Protein AF-A0AAV9EYD2-F1 (afdb_monomer)

Solvent-accessible surface area (backbone atoms only — not comparable to full-atom values): 4625 Å² total; per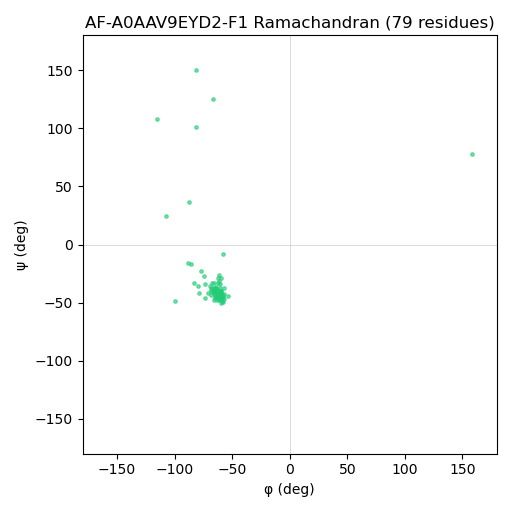-residue (Å²): 109,63,67,54,56,57,50,53,53,46,52,52,51,50,53,47,73,72,43,91,40,72,54,40,63,74,45,39,69,61,51,53,51,50,50,54,52,51,52,54,47,49,52,49,51,58,53,52,71,70,42,91,75,63,77,61,69,53,48,54,51,52,53,55,47,51,54,56,48,53,57,48,51,53,53,52,51,65,43,70,108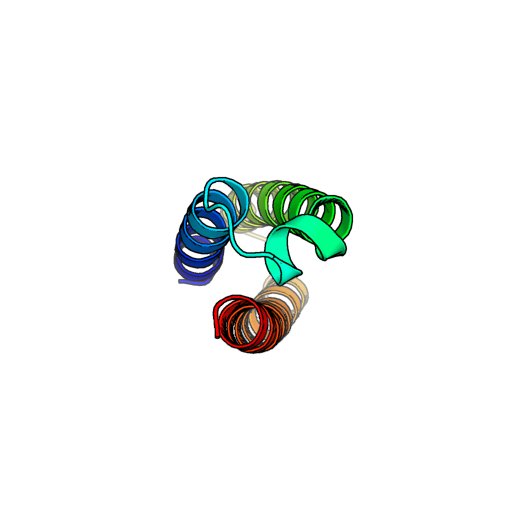

InterPro domains:
  IPR041118 Disease resistance, N-terminal [PF18052] (5-80)

Mean predicted aligned error: 5.87 Å

Radius of gyration: 13.96 Å; Cα contacts (8 Å, |Δi|>4): 43; chains: 1; bounding box: 36×17×36 Å

Structure (mmCIF, N/CA/C/O backbone):
data_AF-A0AAV9EYD2-F1
#
_entry.id   AF-A0AAV9EYD2-F1
#
loop_
_atom_site.group_PDB
_atom_site.id
_atom_site.type_symbol
_atom_site.label_atom_id
_atom_site.label_alt_id
_atom_site.label_comp_id
_atom_site.label_asym_id
_atom_site.label_entity_id
_atom_site.label_seq_id
_atom_site.pdbx_PDB_ins_code
_atom_site.Cartn_x
_atom_site.Cartn_y
_atom_site.Cartn_z
_atom_site.occupancy
_atom_site.B_iso_or_equiv
_atom_site.auth_seq_id
_atom_site.auth_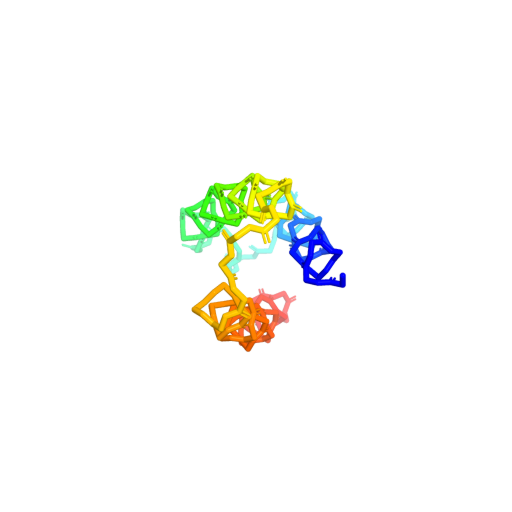comp_id
_atom_site.auth_asym_id
_atom_site.auth_atom_id
_atom_site.pdbx_PDB_model_num
ATOM 1 N N . MET A 1 1 ? -6.894 -5.851 9.831 1.00 63.94 1 MET A N 1
ATOM 2 C CA . MET A 1 1 ? -6.717 -6.369 8.463 1.00 63.94 1 MET A CA 1
ATOM 3 C C . MET A 1 1 ? -6.160 -5.299 7.525 1.00 63.94 1 MET A C 1
ATOM 5 O O . MET A 1 1 ? -5.067 -5.518 7.046 1.00 63.94 1 MET A O 1
ATOM 9 N N . VAL A 1 2 ? -6.769 -4.116 7.351 1.00 69.56 2 VAL A N 1
ATOM 10 C CA . VAL A 1 2 ? -6.211 -3.071 6.442 1.00 69.56 2 VAL A CA 1
ATOM 11 C C . VAL A 1 2 ? -4.820 -2.555 6.809 1.00 69.56 2 VAL A C 1
ATOM 13 O O . VAL A 1 2 ? -4.009 -2.328 5.933 1.00 69.56 2 VAL A O 1
ATOM 16 N N . ASP A 1 3 ? -4.503 -2.465 8.095 1.00 73.56 3 ASP A N 1
ATOM 17 C CA . ASP A 1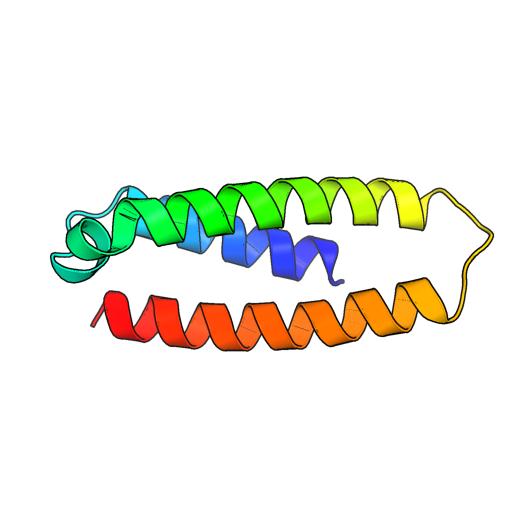 3 ? -3.150 -2.123 8.5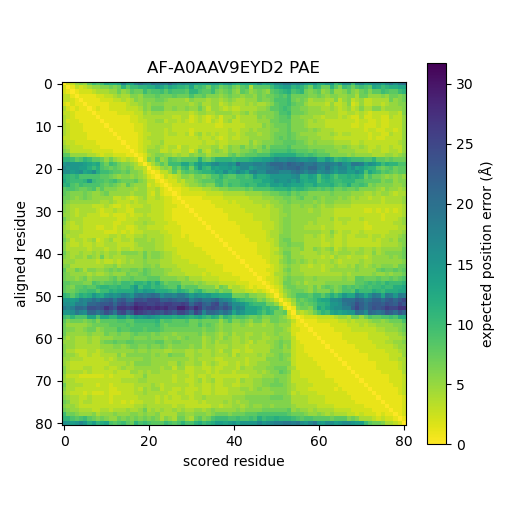73 1.00 73.56 3 ASP A CA 1
ATOM 18 C C . ASP A 1 3 ? -2.071 -3.120 8.097 1.00 73.56 3 ASP A C 1
ATOM 20 O O . ASP A 1 3 ? -0.924 -2.739 7.907 1.00 73.56 3 ASP A O 1
ATOM 24 N N . ALA A 1 4 ? -2.449 -4.386 7.874 1.00 81.38 4 ALA A N 1
ATOM 25 C CA . ALA A 1 4 ? -1.554 -5.393 7.307 1.00 81.38 4 ALA A CA 1
ATOM 26 C C . ALA A 1 4 ? -1.427 -5.235 5.785 1.00 81.38 4 ALA A C 1
ATOM 28 O O . ALA A 1 4 ? -0.319 -5.299 5.281 1.00 81.38 4 ALA A O 1
ATOM 29 N N . VAL A 1 5 ? -2.533 -4.960 5.080 1.00 82.31 5 VAL A N 1
ATOM 30 C CA . VAL A 1 5 ? -2.530 -4.699 3.625 1.00 82.31 5 VAL A CA 1
ATOM 31 C C . VAL A 1 5 ? -1.671 -3.475 3.288 1.00 82.31 5 VAL A C 1
ATOM 33 O O . VAL A 1 5 ? -0.793 -3.556 2.444 1.00 82.31 5 VAL A O 1
ATOM 36 N N . VAL A 1 6 ? -1.840 -2.372 4.028 1.00 84.44 6 VAL A N 1
ATOM 37 C CA . VAL A 1 6 ? -0.991 -1.170 3.903 1.00 84.44 6 VAL A CA 1
ATOM 38 C C . VAL A 1 6 ? 0.479 -1.491 4.184 1.00 84.44 6 VAL A C 1
ATOM 40 O O . VAL A 1 6 ? 1.357 -0.958 3.518 1.00 84.44 6 VAL A O 1
ATOM 43 N N . GLY A 1 7 ? 0.751 -2.333 5.187 1.00 85.19 7 GLY A N 1
ATOM 44 C CA . GLY A 1 7 ? 2.114 -2.720 5.552 1.00 85.19 7 GLY A CA 1
ATOM 45 C C . GLY A 1 7 ? 2.814 -3.526 4.460 1.00 85.19 7 GLY A C 1
ATOM 46 O O . GLY A 1 7 ? 3.925 -3.177 4.088 1.00 85.19 7 GLY A O 1
ATOM 47 N N . VAL A 1 8 ? 2.141 -4.545 3.921 1.00 87.88 8 VAL A N 1
ATOM 48 C CA . VAL A 1 8 ?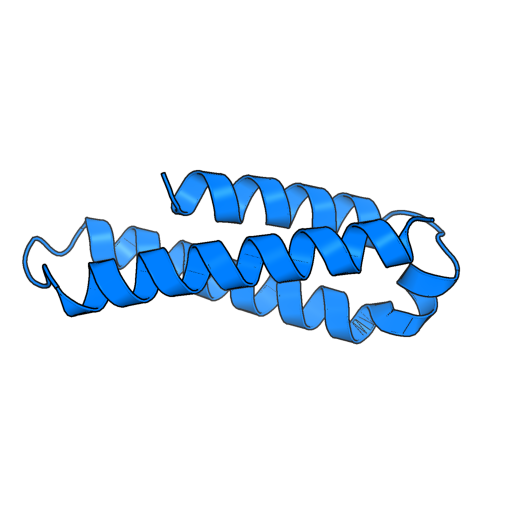 2.676 -5.378 2.832 1.00 87.88 8 VAL A CA 1
ATOM 49 C C . VAL A 1 8 ? 2.994 -4.521 1.610 1.00 87.88 8 VAL A C 1
ATOM 51 O O . VAL A 1 8 ? 4.118 -4.550 1.122 1.00 87.88 8 VAL A O 1
ATOM 54 N N . PHE A 1 9 ? 2.055 -3.672 1.189 1.00 88.12 9 PHE A N 1
ATOM 55 C CA . PHE A 1 9 ? 2.280 -2.832 0.018 1.00 88.12 9 PHE A CA 1
ATOM 56 C C . PHE A 1 9 ? 3.395 -1.790 0.224 1.00 88.12 9 PHE A C 1
ATOM 58 O O . PHE A 1 9 ? 4.143 -1.482 -0.701 1.00 88.12 9 PHE A O 1
ATOM 65 N N . LEU A 1 10 ? 3.563 -1.264 1.445 1.00 87.81 10 LEU A N 1
ATOM 66 C CA . LEU A 1 10 ? 4.702 -0.401 1.781 1.00 87.81 10 LEU A CA 1
ATOM 67 C C . LEU A 1 10 ? 6.043 -1.124 1.606 1.00 87.81 10 LEU A C 1
ATOM 69 O O . LEU A 1 10 ? 6.985 -0.518 1.093 1.00 87.81 10 LEU A O 1
ATOM 73 N N . ASP A 1 11 ? 6.131 -2.389 2.017 1.00 89.31 11 ASP A N 1
ATOM 74 C CA . ASP A 1 11 ? 7.343 -3.193 1.852 1.00 89.31 11 ASP A CA 1
ATOM 75 C C . ASP A 1 11 ? 7.635 -3.445 0.362 1.00 89.31 11 ASP A C 1
ATOM 77 O O . ASP A 1 11 ? 8.773 -3.268 -0.082 1.00 89.31 11 ASP A O 1
ATOM 81 N N . ASP A 1 12 ? 6.609 -3.758 -0.435 1.00 88.56 12 ASP A N 1
ATOM 82 C CA . ASP A 1 12 ? 6.737 -3.944 -1.887 1.00 88.56 12 ASP A CA 1
ATOM 83 C C . ASP A 1 12 ? 7.207 -2.666 -2.590 1.00 88.56 12 ASP A C 1
ATOM 85 O O . ASP A 1 12 ? 8.108 -2.698 -3.434 1.00 88.56 12 ASP A O 1
ATOM 89 N N . LEU A 1 13 ? 6.666 -1.516 -2.187 1.00 86.56 13 LEU A N 1
ATOM 90 C CA . LEU A 1 13 ? 7.044 -0.211 -2.715 1.00 86.56 13 LEU A CA 1
ATOM 91 C C . LEU A 1 13 ? 8.488 0.163 -2.353 1.00 86.56 13 LEU A C 1
ATOM 93 O O . LEU A 1 13 ? 9.224 0.684 -3.192 1.00 86.56 13 LEU A O 1
ATOM 97 N N . ILE A 1 14 ? 8.928 -0.137 -1.125 1.00 86.31 14 ILE A N 1
ATOM 98 C CA . ILE A 1 14 ? 10.326 0.038 -0.707 1.00 86.31 14 ILE A CA 1
ATOM 99 C C . ILE A 1 14 ? 11.241 -0.837 -1.565 1.00 86.31 14 ILE A C 1
ATOM 101 O O . ILE A 1 14 ? 12.239 -0.342 -2.093 1.00 86.31 14 ILE A O 1
ATOM 105 N N . ASN A 1 15 ? 10.899 -2.110 -1.750 1.00 87.75 15 ASN A N 1
ATOM 106 C CA . ASN A 1 15 ? 11.688 -3.026 -2.569 1.00 87.75 15 ASN A CA 1
ATOM 107 C C . ASN A 1 15 ? 11.785 -2.539 -4.020 1.00 87.75 15 ASN A C 1
ATOM 109 O O . ASN A 1 15 ? 12.881 -2.510 -4.583 1.00 87.75 15 ASN A O 1
ATOM 113 N N . ALA A 1 16 ? 10.675 -2.071 -4.594 1.00 84.56 16 ALA A N 1
ATOM 114 C CA . ALA A 1 16 ? 10.647 -1.499 -5.933 1.00 84.56 16 ALA A CA 1
ATOM 115 C C . ALA A 1 16 ? 11.568 -0.278 -6.051 1.00 84.56 16 ALA A C 1
ATOM 117 O O . ALA A 1 16 ? 12.430 -0.247 -6.927 1.00 84.56 16 ALA A O 1
ATOM 118 N N . LEU A 1 17 ? 11.451 0.690 -5.136 1.00 83.44 17 LEU A N 1
ATOM 119 C CA . LEU A 1 17 ? 12.269 1.910 -5.102 1.00 83.44 17 LEU A CA 1
ATOM 120 C C . LEU A 1 17 ? 13.770 1.637 -4.918 1.00 83.44 17 LEU A C 1
ATOM 122 O O . LEU A 1 17 ? 14.609 2.448 -5.331 1.00 83.44 17 LEU A O 1
ATOM 126 N N . THR A 1 18 ? 14.104 0.506 -4.296 1.00 83.06 18 THR A N 1
ATOM 127 C CA . THR A 1 18 ? 15.485 0.045 -4.097 1.00 83.06 18 THR A CA 1
ATOM 128 C C . THR A 1 18 ? 16.008 -0.745 -5.306 1.00 83.06 18 THR A C 1
ATOM 130 O O . THR A 1 18 ? 17.217 -0.903 -5.459 1.00 83.06 18 THR A O 1
ATOM 133 N N . SER A 1 19 ? 15.123 -1.215 -6.190 1.00 77.06 19 SER A N 1
ATOM 134 C CA . SER A 1 19 ? 15.483 -1.905 -7.433 1.00 77.06 19 SER A CA 1
ATOM 135 C C . SER A 1 19 ? 15.855 -0.923 -8.557 1.00 77.06 19 SER A C 1
ATOM 137 O O . SER A 1 19 ? 15.333 0.190 -8.632 1.00 77.06 19 SER A O 1
ATOM 139 N N . GLU A 1 20 ? 16.734 -1.334 -9.477 1.00 67.44 20 GLU A N 1
ATOM 140 C CA . GLU A 1 20 ? 17.143 -0.529 -10.646 1.00 67.44 20 GLU A CA 1
ATOM 141 C C . GLU A 1 20 ? 16.222 -0.722 -11.872 1.00 67.44 20 GLU A C 1
ATOM 143 O O . GLU A 1 20 ? 16.665 -0.735 -13.022 1.00 67.44 20 GLU A O 1
ATOM 148 N N . GLY A 1 21 ? 14.914 -0.890 -11.654 1.00 68.69 21 GLY A N 1
ATOM 149 C CA . GLY A 1 21 ? 13.938 -0.977 -12.743 1.00 68.69 21 GLY A CA 1
ATOM 150 C C . GLY A 1 21 ? 13.819 0.352 -13.498 1.00 68.69 21 GLY A C 1
ATOM 151 O O . GLY A 1 21 ? 13.527 1.383 -12.894 1.00 68.69 21 GLY A O 1
ATOM 152 N N . ARG A 1 22 ? 14.001 0.351 -14.829 1.00 69.12 22 ARG A N 1
ATOM 153 C CA . ARG A 1 22 ? 13.987 1.577 -15.663 1.00 69.12 22 ARG A CA 1
ATOM 154 C C . ARG A 1 22 ? 12.713 2.414 -15.476 1.00 69.12 22 ARG A C 1
ATOM 156 O O . ARG A 1 22 ? 12.818 3.624 -15.316 1.00 69.12 22 ARG A O 1
ATOM 163 N N . LYS A 1 23 ? 11.538 1.776 -15.454 1.00 71.31 23 LYS A N 1
ATOM 164 C CA . LYS A 1 23 ? 10.250 2.453 -15.213 1.00 71.31 23 LYS A CA 1
ATOM 165 C C . LYS A 1 23 ? 10.119 2.944 -13.767 1.00 71.31 23 LYS A C 1
ATOM 167 O O . LYS A 1 23 ? 9.576 4.011 -13.527 1.00 71.31 23 LYS A O 1
ATOM 172 N N . VAL A 1 24 ? 10.655 2.202 -12.797 1.00 74.00 24 VAL A N 1
ATOM 173 C CA . VAL A 1 24 ? 10.629 2.610 -11.383 1.00 74.00 24 VAL A CA 1
ATOM 174 C C . VAL A 1 24 ? 11.499 3.843 -11.138 1.00 74.00 24 VAL A C 1
ATOM 176 O O . VAL A 1 24 ? 11.152 4.688 -10.322 1.00 74.00 24 VAL A O 1
ATOM 179 N N . ILE A 1 25 ? 12.607 3.982 -11.872 1.00 75.50 25 ILE A N 1
ATOM 180 C CA . ILE A 1 25 ? 13.425 5.201 -11.861 1.00 75.50 25 ILE A CA 1
ATOM 181 C C . ILE A 1 25 ? 12.654 6.381 -12.466 1.00 75.50 25 ILE A C 1
ATOM 183 O O . ILE A 1 25 ? 12.741 7.483 -11.932 1.00 75.50 25 ILE A O 1
ATOM 187 N N . GLU A 1 26 ? 11.907 6.150 -13.548 1.00 83.31 26 GLU A N 1
ATOM 188 C CA . GLU A 1 26 ? 11.110 7.179 -14.229 1.00 83.31 26 GLU A CA 1
ATOM 189 C C . GLU A 1 26 ? 9.980 7.732 -13.346 1.00 83.31 26 GLU A C 1
ATOM 191 O O . GLU A 1 26 ? 9.756 8.937 -13.360 1.00 83.31 26 GLU A O 1
ATOM 196 N N . PHE A 1 27 ? 9.344 6.883 -12.530 1.00 84.31 27 PHE A N 1
ATOM 197 C CA . PHE A 1 27 ? 8.241 7.256 -11.628 1.00 84.31 27 PHE A CA 1
ATOM 198 C C . PHE A 1 27 ? 8.637 7.285 -10.141 1.00 84.31 27 PHE A C 1
ATOM 200 O O . PHE A 1 27 ? 7.818 7.059 -9.244 1.00 84.31 27 PHE A O 1
ATOM 207 N N . ARG A 1 28 ? 9.928 7.489 -9.848 1.00 84.50 28 ARG A N 1
ATOM 208 C CA . ARG A 1 28 ? 10.464 7.397 -8.479 1.00 84.50 28 ARG A CA 1
ATOM 209 C C . ARG A 1 28 ? 9.795 8.391 -7.527 1.00 84.50 28 ARG A C 1
ATOM 211 O O . ARG A 1 28 ? 9.500 8.027 -6.389 1.00 84.50 28 ARG A O 1
ATOM 218 N N . ASP A 1 29 ? 9.560 9.619 -7.980 1.00 87.31 29 ASP A N 1
ATOM 219 C CA . ASP A 1 29 ? 8.967 10.676 -7.155 1.00 87.31 29 ASP A CA 1
ATOM 220 C C . ASP A 1 29 ? 7.496 10.373 -6.832 1.00 87.31 29 ASP A C 1
ATOM 222 O O . ASP A 1 29 ? 7.041 10.577 -5.702 1.00 87.31 29 ASP A O 1
ATOM 226 N N . GLU A 1 30 ? 6.755 9.814 -7.790 1.00 87.88 30 GLU A N 1
ATOM 227 C CA . GLU A 1 30 ? 5.380 9.353 -7.615 1.00 87.88 30 GLU A CA 1
ATOM 228 C C . GLU A 1 30 ? 5.305 8.210 -6.599 1.00 87.88 30 GLU A C 1
ATOM 230 O O . GLU A 1 30 ? 4.446 8.224 -5.710 1.00 87.88 30 GLU A O 1
ATOM 235 N N . PHE A 1 31 ? 6.234 7.256 -6.676 1.00 87.06 31 PHE A N 1
ATOM 236 C CA . PHE A 1 31 ? 6.321 6.148 -5.729 1.00 87.06 31 PHE A CA 1
ATOM 237 C C . PHE A 1 31 ? 6.738 6.603 -4.320 1.00 87.06 31 PHE A C 1
ATOM 239 O O . PHE A 1 31 ? 6.148 6.153 -3.337 1.00 87.06 31 PHE A O 1
ATOM 246 N N . GLU A 1 32 ? 7.676 7.544 -4.174 1.00 87.75 32 GLU A N 1
ATOM 247 C CA . GLU A 1 32 ? 8.011 8.115 -2.857 1.00 87.75 32 GLU A CA 1
ATOM 248 C C . GLU A 1 32 ? 6.841 8.920 -2.260 1.00 87.75 32 GLU A C 1
ATOM 250 O O . GLU A 1 32 ? 6.560 8.830 -1.059 1.00 87.75 32 GLU A O 1
ATOM 255 N N . ASN A 1 33 ? 6.090 9.657 -3.084 1.00 88.88 33 ASN A N 1
ATOM 256 C CA . ASN A 1 33 ? 4.874 10.334 -2.634 1.00 88.88 33 ASN A CA 1
ATOM 257 C C . ASN A 1 33 ? 3.814 9.324 -2.159 1.00 88.88 33 ASN A C 1
ATOM 259 O O . ASN A 1 33 ? 3.233 9.489 -1.084 1.00 88.88 33 ASN A O 1
ATOM 263 N N . MET A 1 34 ? 3.603 8.243 -2.914 1.00 88.62 34 MET A N 1
ATOM 264 C CA . MET A 1 34 ? 2.678 7.170 -2.547 1.00 88.62 34 MET A CA 1
ATOM 265 C C . MET A 1 34 ? 3.065 6.524 -1.211 1.00 88.62 34 MET A C 1
ATOM 267 O O . MET A 1 34 ? 2.223 6.380 -0.321 1.00 88.62 34 MET A O 1
ATOM 271 N N . LYS A 1 35 ? 4.354 6.232 -1.012 1.00 87.88 35 LYS A N 1
ATOM 272 C CA . LYS A 1 35 ? 4.898 5.712 0.249 1.00 87.88 35 LYS A CA 1
ATOM 273 C C . LYS A 1 35 ? 4.606 6.645 1.424 1.00 87.88 35 LYS A C 1
ATOM 275 O O . LYS A 1 35 ? 4.136 6.196 2.470 1.00 87.88 35 LYS A O 1
ATOM 280 N N . SER A 1 36 ? 4.836 7.948 1.257 1.00 87.75 36 SER A N 1
ATOM 281 C CA . SER A 1 36 ? 4.551 8.956 2.288 1.00 87.75 36 SER A CA 1
ATOM 282 C C . SER A 1 36 ? 3.066 8.983 2.678 1.00 87.75 36 SER A C 1
ATOM 284 O O . SER A 1 36 ? 2.719 8.969 3.865 1.00 87.75 36 SER A O 1
ATOM 286 N N . GLN A 1 37 ? 2.172 8.934 1.687 1.00 85.94 37 GLN A N 1
ATOM 287 C CA . GLN A 1 37 ? 0.726 8.903 1.918 1.00 85.94 37 GLN A CA 1
ATOM 288 C C . GLN A 1 37 ? 0.282 7.623 2.638 1.00 85.94 37 GLN A C 1
ATOM 290 O O . GLN A 1 37 ? -0.510 7.692 3.583 1.00 85.94 37 GLN A O 1
ATOM 295 N N . LEU A 1 38 ? 0.832 6.465 2.263 1.00 86.69 38 LEU A N 1
ATOM 296 C CA . LEU A 1 38 ? 0.551 5.187 2.923 1.00 86.69 38 LEU A CA 1
ATOM 297 C C . LEU A 1 38 ? 1.024 5.167 4.386 1.00 86.69 38 LEU A C 1
ATOM 299 O O . LEU A 1 38 ? 0.308 4.655 5.249 1.00 86.69 38 LEU A O 1
ATOM 303 N N . TYR A 1 39 ? 2.163 5.787 4.711 1.00 85.12 39 TYR A N 1
ATOM 304 C CA . TYR A 1 39 ? 2.618 5.928 6.103 1.00 85.12 39 TYR A CA 1
ATOM 305 C C . TYR A 1 39 ? 1.687 6.795 6.957 1.00 85.12 39 TYR A C 1
ATOM 307 O O . TYR A 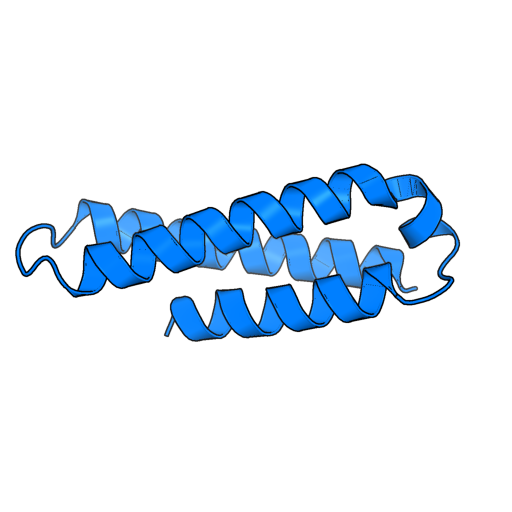1 39 ? 1.354 6.433 8.096 1.00 85.12 39 TYR A O 1
ATOM 315 N N . LEU A 1 40 ? 1.251 7.939 6.421 1.00 83.69 40 LEU A N 1
ATOM 316 C CA . LEU A 1 40 ? 0.312 8.837 7.099 1.00 83.69 40 LEU A CA 1
ATOM 317 C C . LEU A 1 40 ? -0.987 8.099 7.441 1.00 83.69 40 LEU A C 1
ATOM 319 O O . LEU A 1 40 ? -1.527 8.179 8.545 1.00 83.69 40 LEU A O 1
ATOM 323 N N . LEU A 1 41 ? -1.458 7.326 6.482 1.00 79.75 41 LEU A N 1
ATOM 324 C CA . LEU A 1 41 ? -2.676 6.556 6.550 1.00 79.75 41 LEU A CA 1
ATOM 325 C C . LEU A 1 41 ? -2.579 5.363 7.503 1.00 79.75 41 LEU A C 1
ATOM 327 O O . LEU A 1 41 ? -3.496 5.143 8.294 1.00 79.75 41 LEU A O 1
ATOM 331 N N . GLN A 1 42 ? -1.459 4.636 7.507 1.00 80.62 42 GLN A N 1
ATOM 332 C CA . GLN A 1 42 ? -1.195 3.593 8.498 1.00 80.62 42 GLN A CA 1
ATOM 333 C C . GLN A 1 42 ? -1.252 4.173 9.921 1.00 80.62 42 GLN A C 1
ATOM 335 O O . GLN A 1 42 ? -1.854 3.587 10.825 1.00 80.62 42 GLN A O 1
ATOM 340 N N . SER A 1 43 ? -0.674 5.362 10.109 1.00 82.44 43 SER A N 1
ATOM 341 C CA . SER A 1 43 ? -0.697 6.088 11.382 1.00 82.44 43 SER A CA 1
ATOM 342 C C . SER A 1 43 ? -2.122 6.499 11.770 1.00 82.44 43 SER A C 1
ATOM 344 O O . SER A 1 43 ? -2.567 6.214 12.884 1.00 82.44 43 SER A O 1
ATOM 346 N N . PHE A 1 44 ? -2.889 7.056 10.828 1.00 80.38 44 PHE A N 1
ATOM 347 C CA . PHE A 1 44 ? -4.299 7.389 11.036 1.00 80.38 44 PHE A CA 1
ATOM 348 C C . PHE A 1 44 ? -5.135 6.164 11.426 1.00 80.38 44 PHE A C 1
ATOM 350 O O . PHE A 1 44 ? -5.925 6.232 12.365 1.00 80.38 44 PHE A O 1
ATOM 357 N N . LEU A 1 45 ? -4.956 5.025 10.751 1.00 76.19 45 LEU A N 1
ATOM 358 C CA . LEU A 1 45 ? -5.681 3.792 11.060 1.00 76.19 45 LEU A CA 1
ATOM 359 C C . LEU A 1 45 ? -5.338 3.246 12.448 1.00 76.19 45 LEU A C 1
ATOM 361 O O . LEU A 1 45 ? -6.232 2.763 13.151 1.00 76.19 45 LEU A O 1
ATOM 365 N N . LYS A 1 46 ? -4.070 3.336 12.866 1.00 78.94 46 LYS A N 1
ATOM 366 C CA . LYS A 1 46 ? -3.642 2.968 14.225 1.00 78.94 46 LYS A CA 1
ATOM 367 C C . LYS A 1 46 ? -4.355 3.809 15.281 1.00 78.94 46 LYS A C 1
ATOM 369 O O . LYS A 1 46 ? -4.785 3.260 16.295 1.00 78.94 46 LYS A O 1
ATOM 374 N N . ASP A 1 47 ? -4.544 5.100 15.036 1.00 78.44 47 ASP A N 1
ATOM 375 C CA . ASP A 1 47 ? -5.240 5.987 15.969 1.00 78.44 47 ASP A CA 1
ATOM 376 C C . ASP A 1 47 ? -6.767 5.859 15.893 1.00 78.44 47 ASP A C 1
ATOM 378 O O . ASP A 1 47 ? -7.446 5.861 16.923 1.00 78.44 47 ASP A O 1
ATOM 382 N N . ALA A 1 48 ? -7.320 5.628 14.702 1.00 76.12 48 ALA A N 1
ATOM 383 C CA . ALA A 1 48 ? -8.742 5.364 14.509 1.00 76.12 48 ALA A CA 1
ATOM 384 C C . ALA A 1 48 ? -9.187 4.084 15.237 1.00 76.12 48 ALA A C 1
ATOM 386 O O . ALA A 1 48 ? -10.235 4.088 15.878 1.00 76.12 48 ALA A O 1
ATOM 387 N N . LYS A 1 49 ? -8.365 3.022 15.232 1.00 69.81 49 LYS A N 1
ATOM 388 C CA . LYS A 1 49 ? -8.611 1.791 16.011 1.00 69.81 49 LYS A CA 1
ATOM 389 C C . LYS A 1 49 ? -8.651 2.026 17.526 1.00 69.81 49 LYS A C 1
ATOM 391 O O . LYS A 1 49 ? -9.364 1.311 18.225 1.00 69.81 49 LYS A O 1
ATOM 396 N N . LYS A 1 50 ? -7.890 2.997 18.050 1.00 74.56 50 LYS A N 1
ATOM 397 C CA . LYS A 1 50 ? -7.887 3.339 19.488 1.00 74.56 50 LYS A CA 1
ATOM 398 C C . LYS A 1 50 ? -9.151 4.104 19.894 1.00 74.56 50 LYS A C 1
ATOM 400 O O . LYS A 1 50 ? -9.583 4.022 21.044 1.00 74.56 50 LYS A O 1
ATOM 405 N N . SER A 1 51 ? -9.767 4.831 18.961 1.00 68.00 51 SER A N 1
ATOM 406 C CA . SER A 1 51 ? -11.014 5.559 19.195 1.00 68.00 51 SER A CA 1
ATOM 407 C C . SER A 1 51 ? -12.221 4.621 19.094 1.00 68.00 51 SER A C 1
ATOM 409 O O . SER A 1 51 ? -12.722 4.354 18.007 1.00 68.00 51 SER A O 1
ATOM 411 N N . LYS A 1 52 ? -12.774 4.183 20.236 1.00 58.88 52 LYS A N 1
ATOM 412 C CA . LYS A 1 52 ? -14.023 3.382 20.313 1.00 58.88 52 LYS A CA 1
ATOM 413 C C . LYS A 1 52 ? -15.261 4.047 19.678 1.00 58.88 52 LYS A C 1
ATOM 415 O O . LYS A 1 52 ? -16.317 3.432 19.602 1.00 58.88 52 LYS A O 1
ATOM 420 N N . ARG A 1 53 ? -15.169 5.316 19.269 1.00 58.22 53 ARG A N 1
ATOM 421 C CA . ARG A 1 53 ? -16.229 6.067 18.588 1.00 58.22 53 ARG A CA 1
ATOM 422 C C . ARG A 1 53 ? -15.757 6.394 17.178 1.00 58.22 53 ARG A C 1
ATOM 424 O O . ARG A 1 53 ? -14.871 7.237 17.053 1.00 58.22 53 ARG A O 1
ATOM 431 N N . LYS A 1 54 ? -16.338 5.734 16.169 1.00 63.22 54 LYS A N 1
ATOM 432 C CA . LYS A 1 54 ? -16.518 6.156 14.757 1.00 63.22 54 LYS A CA 1
ATOM 433 C C . LYS A 1 54 ? -16.723 4.903 13.897 1.00 63.22 54 LYS A C 1
ATOM 435 O O . LYS A 1 54 ? -15.810 4.439 13.230 1.00 63.22 54 LYS A O 1
ATOM 440 N N . ASP A 1 55 ? -17.926 4.339 13.936 1.00 69.62 55 ASP A N 1
ATOM 441 C CA . ASP A 1 55 ? -18.139 2.991 13.399 1.00 69.62 55 ASP A CA 1
ATOM 442 C C . ASP A 1 55 ? -18.377 2.911 11.886 1.00 69.62 55 ASP A C 1
ATOM 444 O O . ASP A 1 55 ? -17.939 1.946 11.281 1.00 69.62 55 ASP A O 1
ATOM 448 N N . HIS A 1 56 ? -19.023 3.884 11.236 1.00 74.38 56 HIS A N 1
ATOM 449 C CA . HIS A 1 56 ? -19.382 3.733 9.813 1.00 74.38 56 HIS A CA 1
ATOM 450 C C . HIS A 1 56 ? -18.417 4.450 8.858 1.00 74.38 56 HIS A C 1
ATOM 4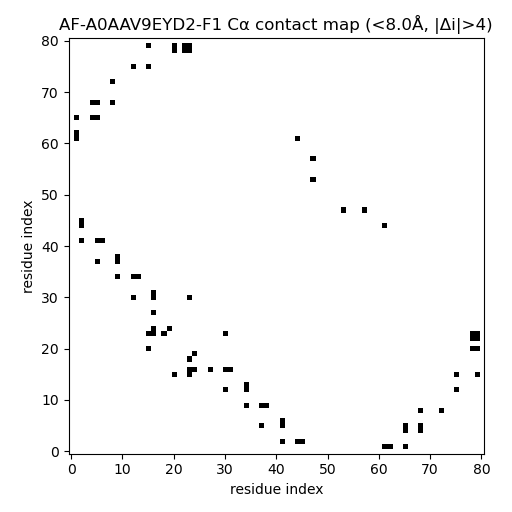52 O O . HIS A 1 56 ? -17.919 3.833 7.923 1.00 74.38 56 HIS A O 1
ATOM 458 N N . ILE A 1 57 ? -18.086 5.721 9.124 1.00 76.25 57 ILE A N 1
ATOM 459 C CA . ILE A 1 57 ? -17.190 6.519 8.264 1.00 76.25 57 ILE A CA 1
ATOM 460 C C . ILE A 1 57 ? -15.796 5.898 8.203 1.00 76.25 57 ILE A C 1
ATOM 462 O O . ILE A 1 57 ? -15.226 5.777 7.126 1.00 76.25 57 ILE A O 1
ATOM 466 N N . VAL A 1 58 ? -15.255 5.471 9.349 1.00 77.19 58 VAL A N 1
ATOM 467 C CA . VAL A 1 58 ? -13.925 4.848 9.401 1.00 77.19 58 VAL A CA 1
ATOM 468 C C . VAL A 1 58 ? -13.927 3.517 8.660 1.00 77.19 58 VAL A C 1
ATOM 470 O O . VAL A 1 58 ? -12.976 3.253 7.940 1.00 77.19 58 VAL A O 1
ATOM 473 N N . ARG A 1 59 ? -14.990 2.706 8.769 1.00 78.50 59 ARG A N 1
ATOM 474 C CA . ARG A 1 59 ? -15.106 1.458 7.996 1.00 78.50 59 ARG A CA 1
ATOM 475 C C . ARG A 1 59 ? -15.162 1.727 6.492 1.00 78.50 59 ARG A C 1
ATOM 477 O O . ARG A 1 59 ? -14.379 1.135 5.766 1.00 78.50 59 ARG A O 1
ATOM 484 N N . ALA A 1 60 ? -15.989 2.672 6.046 1.00 81.12 60 ALA A N 1
ATOM 485 C CA . ALA A 1 60 ? -16.076 3.037 4.631 1.00 81.12 60 ALA A CA 1
ATOM 486 C C . ALA A 1 60 ? -14.734 3.550 4.075 1.00 81.12 60 ALA A C 1
ATOM 488 O O . ALA A 1 60 ? -14.320 3.150 2.992 1.00 81.12 60 ALA A O 1
ATOM 489 N N . LEU A 1 61 ? -14.020 4.382 4.843 1.00 78.44 61 LEU A N 1
ATOM 490 C CA . LEU A 1 61 ? -12.668 4.834 4.499 1.00 78.44 61 LEU A CA 1
ATOM 491 C C . LEU A 1 61 ? -11.678 3.671 4.418 1.00 78.44 61 LEU A C 1
ATOM 493 O O . LEU A 1 61 ? -10.901 3.597 3.478 1.00 78.44 61 LEU A O 1
ATOM 497 N N . VAL A 1 62 ? -11.718 2.761 5.390 1.00 80.00 62 VAL A N 1
ATOM 498 C CA . VAL A 1 62 ? -10.868 1.565 5.452 1.00 80.00 62 VAL A CA 1
ATOM 499 C C . VAL A 1 62 ? -11.101 0.639 4.257 1.00 80.00 62 VAL A C 1
ATOM 501 O O . VAL A 1 62 ? -10.138 0.083 3.733 1.00 80.00 62 VAL A O 1
ATOM 504 N N . ASP A 1 63 ? -12.347 0.460 3.827 1.00 82.56 63 ASP A N 1
ATOM 505 C CA . ASP A 1 63 ? -12.672 -0.387 2.678 1.00 82.56 63 ASP A CA 1
ATOM 506 C C . ASP A 1 63 ? -12.285 0.280 1.358 1.00 82.56 63 ASP A C 1
ATOM 508 O O . ASP A 1 63 ? -11.573 -0.337 0.569 1.00 82.56 63 ASP A O 1
ATOM 512 N N . ARG A 1 64 ? -12.616 1.565 1.171 1.00 82.88 64 ARG A N 1
ATOM 513 C CA . ARG A 1 64 ? -12.184 2.330 -0.009 1.00 82.88 64 ARG A CA 1
ATOM 514 C C . ARG A 1 64 ? -10.668 2.340 -0.162 1.00 82.88 64 ARG A C 1
ATOM 516 O O . ARG A 1 64 ? -10.134 2.287 -1.261 1.00 82.88 64 ARG A O 1
ATOM 523 N N . LEU A 1 65 ? -9.969 2.414 0.958 1.00 82.69 65 LEU A N 1
ATOM 524 C CA . LEU A 1 65 ? -8.525 2.408 0.962 1.00 82.69 65 LEU A CA 1
ATOM 525 C C . LEU A 1 65 ? -7.928 1.078 0.513 1.00 82.69 65 LEU A C 1
ATOM 527 O O . LEU A 1 65 ? -6.910 1.065 -0.166 1.00 82.69 65 LEU A O 1
ATOM 531 N N . ARG A 1 66 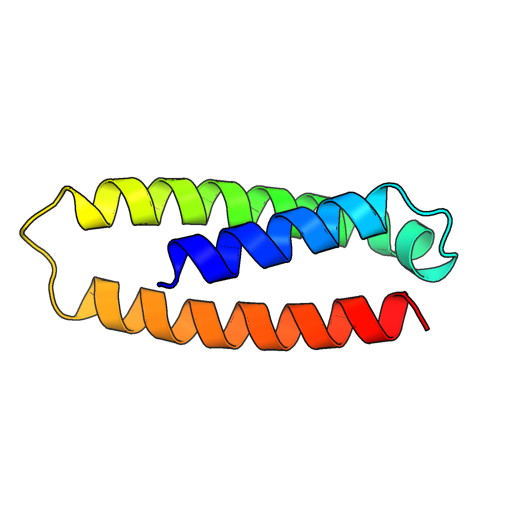? -8.558 -0.033 0.891 1.00 83.44 66 ARG A N 1
ATOM 532 C CA . ARG A 1 66 ? -8.125 -1.357 0.451 1.00 83.44 66 ARG A CA 1
ATOM 533 C C . ARG A 1 66 ? -8.211 -1.479 -1.071 1.00 83.44 66 ARG A C 1
ATOM 535 O O . ARG A 1 66 ? -7.279 -1.990 -1.669 1.00 83.44 66 ARG A O 1
ATOM 542 N N . GLU A 1 67 ? -9.289 -0.975 -1.672 1.00 86.25 67 GLU A N 1
ATOM 543 C CA . GLU A 1 67 ? -9.447 -0.936 -3.135 1.00 86.25 67 GLU A CA 1
ATOM 544 C C . GLU A 1 67 ? -8.310 -0.154 -3.800 1.00 86.25 67 GLU A C 1
ATOM 546 O O . GLU A 1 67 ? -7.656 -0.670 -4.698 1.00 86.25 67 GLU A O 1
ATOM 551 N N . LEU A 1 68 ? -8.020 1.052 -3.300 1.00 85.62 68 LEU A N 1
ATOM 552 C CA . LEU A 1 68 ? -6.955 1.898 -3.847 1.00 85.62 68 LEU A CA 1
ATOM 553 C C . LEU A 1 68 ? -5.563 1.263 -3.723 1.00 85.62 68 LEU A C 1
ATOM 555 O O . LEU A 1 68 ? -4.715 1.494 -4.578 1.00 85.62 68 LEU A O 1
ATOM 559 N N . ILE A 1 69 ? -5.314 0.481 -2.667 1.00 87.38 69 ILE A N 1
ATOM 560 C CA . ILE A 1 69 ? -4.047 -0.246 -2.518 1.00 87.38 69 ILE A CA 1
ATOM 561 C C . ILE A 1 69 ? -3.938 -1.347 -3.569 1.00 87.38 69 ILE A C 1
ATOM 563 O O . ILE A 1 69 ? -2.891 -1.454 -4.188 1.00 87.38 69 ILE A O 1
ATOM 567 N N . HIS A 1 70 ? -5.007 -2.103 -3.822 1.00 86.62 70 HIS A N 1
ATOM 568 C CA . HIS A 1 70 ? -4.989 -3.129 -4.866 1.00 86.62 70 HIS A CA 1
ATOM 569 C C . HIS A 1 70 ? -4.772 -2.532 -6.265 1.00 86.62 70 HIS A C 1
ATOM 571 O O . HIS A 1 70 ? -3.968 -3.049 -7.029 1.00 86.62 70 HIS A O 1
ATOM 577 N N . GLU A 1 71 ? -5.402 -1.395 -6.577 1.00 87.75 71 GLU A N 1
ATOM 578 C CA . GLU A 1 71 ? -5.131 -0.677 -7.833 1.00 87.75 71 GLU A CA 1
ATOM 579 C C . GLU A 1 71 ? -3.661 -0.227 -7.935 1.00 87.75 71 GLU A C 1
ATOM 581 O O . GLU A 1 71 ? -3.060 -0.262 -9.008 1.00 87.75 71 GLU A O 1
ATOM 586 N N . ALA A 1 72 ? -3.059 0.189 -6.818 1.00 88.12 72 ALA A N 1
ATOM 587 C CA . ALA A 1 72 ? -1.658 0.593 -6.776 1.00 88.12 72 ALA A CA 1
ATOM 588 C C . ALA A 1 72 ? -0.685 -0.601 -6.862 1.00 88.12 72 ALA A C 1
ATOM 590 O O . ALA A 1 72 ? 0.378 -0.462 -7.467 1.00 88.12 72 ALA A O 1
ATOM 591 N N . GLU A 1 73 ? -1.045 -1.759 -6.298 1.00 87.50 73 GLU A N 1
ATOM 592 C CA . GLU A 1 73 ? -0.319 -3.029 -6.443 1.00 87.50 73 GLU A CA 1
ATOM 593 C C . GLU A 1 73 ? -0.225 -3.435 -7.920 1.00 87.50 73 GLU A C 1
ATOM 595 O O . GLU A 1 73 ? 0.870 -3.743 -8.395 1.00 87.50 73 GLU A O 1
ATOM 600 N N . ASP A 1 74 ? -1.334 -3.346 -8.660 1.00 89.38 74 ASP A N 1
ATOM 601 C CA . ASP A 1 74 ? -1.377 -3.654 -10.094 1.00 89.38 74 ASP A CA 1
ATOM 602 C C . ASP A 1 74 ? -0.460 -2.718 -10.906 1.00 89.38 74 ASP A C 1
ATOM 604 O O . ASP A 1 74 ? 0.352 -3.175 -11.712 1.00 89.38 74 ASP A O 1
ATOM 608 N N . ILE A 1 75 ? -0.516 -1.405 -10.643 1.00 87.19 75 ILE A N 1
ATOM 609 C CA . ILE A 1 75 ? 0.360 -0.419 -11.304 1.00 87.19 75 ILE A CA 1
ATOM 610 C C . ILE A 1 75 ? 1.835 -0.701 -10.993 1.00 87.19 75 ILE A C 1
ATOM 612 O O . ILE A 1 75 ? 2.689 -0.633 -11.880 1.00 87.19 75 ILE A O 1
ATOM 616 N N . LEU A 1 76 ? 2.156 -1.009 -9.732 1.00 87.12 76 LEU A N 1
ATOM 617 C CA . LEU A 1 76 ? 3.527 -1.302 -9.329 1.00 87.12 76 LEU A CA 1
ATOM 618 C C . LEU A 1 76 ? 4.055 -2.557 -10.035 1.00 87.12 76 LEU A C 1
ATOM 620 O O . LEU A 1 76 ? 5.197 -2.552 -10.502 1.00 87.12 76 LEU A O 1
ATOM 624 N N . ALA A 1 77 ? 3.225 -3.596 -10.159 1.00 86.25 77 ALA A N 1
ATOM 625 C CA . ALA A 1 77 ? 3.564 -4.808 -10.894 1.00 86.25 77 ALA A CA 1
ATOM 626 C C . ALA A 1 77 ? 3.865 -4.503 -12.373 1.00 86.25 77 ALA A C 1
ATOM 628 O O . ALA A 1 77 ? 4.905 -4.923 -12.882 1.00 86.25 77 ALA A O 1
ATOM 629 N N . ASP A 1 78 ? 3.041 -3.687 -13.037 1.00 84.06 78 ASP A N 1
ATOM 630 C CA . ASP A 1 78 ? 3.253 -3.263 -14.432 1.00 84.06 78 ASP A CA 1
ATOM 631 C C . ASP A 1 78 ? 4.552 -2.459 -14.640 1.00 84.06 78 ASP A C 1
ATOM 633 O O . ASP A 1 78 ? 5.165 -2.480 -15.721 1.00 84.06 78 ASP A O 1
ATOM 637 N N . CYS A 1 79 ? 4.996 -1.739 -13.607 1.00 80.50 79 CYS A N 1
ATOM 638 C CA . CYS A 1 79 ? 6.267 -1.017 -13.611 1.00 80.50 79 CYS A CA 1
ATOM 639 C C . CYS A 1 79 ? 7.487 -1.926 -13.402 1.00 80.50 79 CYS A C 1
ATOM 641 O O . CYS A 1 79 ? 8.593 -1.544 -13.793 1.00 80.50 79 CYS A O 1
ATOM 643 N N . GLN A 1 80 ? 7.306 -3.099 -12.793 1.00 73.06 80 GLN A N 1
ATOM 644 C CA . GLN A 1 80 ? 8.365 -4.087 -12.567 1.00 73.06 80 GLN A CA 1
ATOM 645 C C . GLN A 1 80 ? 8.536 -5.078 -13.734 1.00 73.06 80 GLN A C 1
ATOM 647 O O . GLN A 1 80 ? 9.581 -5.726 -13.811 1.00 73.06 80 GLN A O 1
ATOM 652 N N . LEU A 1 81 ? 7.549 -5.171 -14.638 1.00 67.31 81 LEU A N 1
ATOM 653 C CA . LEU A 1 81 ? 7.619 -5.889 -15.924 1.00 67.31 81 LEU A CA 1
ATOM 654 C C . LEU A 1 81 ? 8.502 -5.172 -16.960 1.00 67.31 81 LEU A C 1
ATOM 656 O O . LEU A 1 81 ? 9.302 -5.870 -17.620 1.00 67.31 81 LEU A O 1
#

Organism: Acorus calamus (NCBI:txid4465)

Secondary structure (DSSP, 8-state):
-HHHHHHHHHHHHHHHHHS--HHHHHTHHHHHHHHHHHHHHHHHHHHHHH-S---SHHHHHHHHHHHHHHHHHHHHHHHH-

Nearest PDB structures (foldseek):
  1few-assembly1_A  TM=3.205E-01  e=9.772E+00  Homo sapiens

pLDDT: mean 80.62, std 7.62, range [58.22, 89.38]

Sequence (81 aa):
MVDAVVGVFLDDLINALTSEGRKVIEFRDEFENMKSQLYLLQSFLKDAKKSKRKDHIVRALVDRLRELIHEAEDILADCQL

Foldseek 3Di:
DLLVLLVVLLVLLVVLLVDPQPLCVVCVVVSVVVSVVSVVVSVVLVVVVVPPPDPPPSVVVSVVVSVVSVVVVVVSVVSND